Protein AF-A0A9X0CWK6-F1 (afdb_monomer_lite)

Foldseek 3Di:
DDDDDDDDDFDDDPVVVVVVVQCPDPVRVVFFDDWDDKDKDFLDADPVQQKTKMKIKTWTWTFDDDPDDDPDDPPRPGTFTWIWIFTWIARRVPRDIGTPDTGDIGGDDPVCVPPPPPPVVVVSVVSNVVPPDDDDPVPDDDDDDFCCVPPVDGDQWDQDPPDRDIDGD

Radius of gyration: 22.71 Å; chains: 1; bounding box: 50×42×75 Å

pLDDT: mean 86.97, std 13.22, range [46.47, 98.25]

Structure (mmCIF, N/CA/C/O backbone):
data_AF-A0A9X0CWK6-F1
#
_entry.id   AF-A0A9X0CWK6-F1
#
loop_
_atom_site.group_PDB
_atom_site.id
_atom_site.type_symbol
_atom_site.label_atom_id
_atom_site.label_alt_id
_atom_site.label_comp_id
_atom_site.label_asym_id
_atom_site.label_entity_id
_atom_site.label_seq_id
_atom_site.pdbx_PDB_ins_code
_atom_site.Cartn_x
_atom_site.Cartn_y
_atom_site.Cartn_z
_atom_site.occupancy
_atom_site.B_iso_or_equiv
_atom_site.auth_seq_id
_atom_site.auth_comp_id
_atom_site.auth_asym_id
_atom_site.auth_atom_id
_atom_site.pdbx_PDB_model_num
ATOM 1 N N . MET A 1 1 ? -6.628 -17.666 -35.206 1.00 51.00 1 MET A N 1
ATOM 2 C CA . MET A 1 1 ? -6.935 -17.712 -33.762 1.00 51.00 1 MET A CA 1
ATOM 3 C C . MET A 1 1 ? -7.081 -16.281 -33.280 1.00 51.00 1 MET A C 1
ATOM 5 O O . MET A 1 1 ? -6.129 -15.524 -33.406 1.00 51.00 1 MET A O 1
ATOM 9 N N . LEU A 1 2 ? -8.274 -15.880 -32.840 1.00 55.69 2 LEU A N 1
ATOM 10 C CA . LEU A 1 2 ? -8.483 -14.568 -32.224 1.00 55.69 2 LEU A CA 1
ATOM 11 C C . LEU A 1 2 ? -7.862 -14.609 -30.826 1.00 55.69 2 LEU A C 1
ATOM 13 O O . LEU A 1 2 ? -8.314 -15.368 -29.974 1.00 55.69 2 LEU A O 1
ATOM 17 N N . HIS A 1 3 ? -6.802 -13.833 -30.615 1.00 71.38 3 HIS A N 1
ATOM 18 C CA . HIS A 1 3 ? -6.266 -13.600 -29.280 1.00 71.38 3 HIS A CA 1
ATOM 19 C C . HIS A 1 3 ? -7.287 -12.758 -28.511 1.00 71.38 3 HIS A C 1
ATOM 21 O O . HIS A 1 3 ? -7.467 -11.578 -28.802 1.00 71.38 3 HIS A O 1
ATOM 27 N N . ALA A 1 4 ? -8.001 -13.380 -27.574 1.00 82.12 4 ALA A N 1
ATOM 28 C CA . ALA A 1 4 ? -8.875 -12.662 -26.660 1.00 82.12 4 ALA A CA 1
ATOM 29 C C . ALA A 1 4 ? -8.017 -11.945 -25.606 1.00 82.12 4 ALA A C 1
ATOM 31 O O . ALA A 1 4 ? -7.170 -12.565 -24.962 1.00 82.12 4 ALA A O 1
ATOM 32 N N . LEU A 1 5 ? -8.227 -10.638 -25.444 1.00 88.56 5 LEU A N 1
ATOM 33 C CA . LEU A 1 5 ? -7.650 -9.853 -24.356 1.00 88.56 5 LEU A CA 1
ATOM 34 C C . LEU A 1 5 ? -8.493 -10.082 -23.095 1.00 88.56 5 LEU A C 1
ATOM 36 O O . LEU A 1 5 ? -9.698 -9.838 -23.113 1.00 88.56 5 LEU A O 1
ATOM 40 N N . ALA A 1 6 ? -7.863 -10.517 -22.007 1.00 91.06 6 ALA A N 1
ATOM 41 C CA . ALA A 1 6 ? -8.497 -10.590 -20.697 1.00 91.06 6 ALA A CA 1
ATOM 42 C C . ALA A 1 6 ? -8.017 -9.421 -19.830 1.00 91.06 6 ALA A C 1
ATOM 44 O O . ALA A 1 6 ? -6.816 -9.235 -19.643 1.00 91.06 6 ALA A O 1
ATOM 45 N N . VAL A 1 7 ? -8.960 -8.647 -19.294 1.00 93.44 7 VAL A N 1
ATOM 46 C CA . VAL A 1 7 ? -8.699 -7.605 -18.295 1.00 93.44 7 VAL A CA 1
ATOM 47 C C . VAL A 1 7 ? -9.314 -8.071 -16.985 1.00 93.44 7 VAL A C 1
ATOM 49 O O . VAL A 1 7 ? -10.497 -8.402 -16.942 1.00 93.44 7 VAL A O 1
ATOM 52 N N . GLN A 1 8 ? -8.505 -8.119 -15.930 1.00 92.81 8 GLN A N 1
ATOM 53 C CA . GLN A 1 8 ? -8.942 -8.469 -14.582 1.00 92.81 8 GLN A CA 1
ATOM 54 C C . GLN A 1 8 ? -8.706 -7.279 -13.661 1.00 92.81 8 GLN A C 1
ATOM 56 O O . GLN A 1 8 ? -7.673 -6.615 -13.748 1.00 92.81 8 GLN A O 1
ATOM 61 N N . GLN A 1 9 ? -9.670 -7.017 -12.786 1.00 94.50 9 GLN A N 1
ATOM 62 C CA . GLN A 1 9 ? -9.599 -5.941 -11.813 1.00 94.50 9 GLN A CA 1
ATOM 63 C C . GLN A 1 9 ? -9.995 -6.486 -10.448 1.00 94.50 9 GLN A C 1
ATOM 65 O O . GLN A 1 9 ? -11.038 -7.118 -10.299 1.00 94.50 9 GLN A O 1
ATOM 70 N N . VAL A 1 10 ? -9.150 -6.208 -9.462 1.00 94.75 10 VAL A N 1
ATOM 71 C CA . VAL A 1 10 ? -9.373 -6.531 -8.057 1.00 94.75 10 VAL A CA 1
ATOM 72 C C . VAL A 1 10 ? -9.135 -5.251 -7.264 1.00 94.75 10 VAL A C 1
ATOM 74 O O . VAL A 1 10 ? -8.182 -4.518 -7.528 1.00 94.75 10 VAL A O 1
ATOM 77 N N . THR A 1 11 ? -10.030 -4.949 -6.329 1.00 96.00 11 THR A N 1
ATOM 78 C CA . THR A 1 11 ? -10.034 -3.692 -5.573 1.00 96.00 11 THR A CA 1
ATOM 79 C C . THR A 1 11 ? -10.109 -3.972 -4.084 1.00 96.00 11 THR A C 1
ATOM 81 O O . THR A 1 11 ? -10.936 -4.775 -3.658 1.00 96.00 11 THR A O 1
ATOM 84 N N . LEU A 1 12 ? -9.291 -3.269 -3.304 1.00 96.88 12 LEU A N 1
ATOM 85 C CA . LEU A 1 12 ? -9.386 -3.233 -1.850 1.00 96.88 12 LEU A CA 1
ATOM 86 C C . LEU A 1 12 ? -10.001 -1.897 -1.435 1.00 96.88 12 LEU A C 1
ATOM 88 O O . LEU A 1 12 ? -9.414 -0.845 -1.700 1.00 96.88 12 LEU A O 1
ATOM 92 N N . ASP A 1 13 ? -11.159 -1.937 -0.782 1.00 96.94 13 ASP A N 1
ATOM 93 C CA . ASP A 1 13 ? -11.688 -0.763 -0.091 1.00 96.94 13 ASP A CA 1
ATOM 94 C C . ASP A 1 13 ? -10.861 -0.535 1.179 1.00 96.94 13 ASP A C 1
ATOM 96 O O . ASP A 1 13 ? -10.884 -1.324 2.127 1.00 96.94 13 ASP A O 1
ATOM 100 N N . VAL A 1 14 ? -10.082 0.544 1.168 1.00 95.44 14 VAL A N 1
ATOM 101 C CA . VAL A 1 14 ? -9.163 0.881 2.252 1.00 95.44 14 VAL A CA 1
ATOM 102 C C . VAL A 1 14 ? -9.915 1.257 3.527 1.00 95.44 14 VAL A C 1
ATOM 104 O O . VAL A 1 14 ? -9.465 0.885 4.607 1.00 95.44 14 VAL A O 1
ATOM 107 N N . GLU A 1 15 ? -11.054 1.946 3.439 1.00 95.69 15 GLU A N 1
ATOM 108 C CA . GLU A 1 15 ? -11.815 2.337 4.630 1.00 95.69 15 GLU A CA 1
ATOM 109 C C . GLU A 1 15 ? -12.475 1.122 5.281 1.00 95.69 15 GLU A C 1
ATOM 111 O O . GLU A 1 15 ? -12.410 0.964 6.504 1.00 95.69 15 GLU A O 1
ATOM 116 N N . GLN A 1 16 ? -13.052 0.224 4.474 1.00 95.50 16 GLN A N 1
ATOM 117 C CA . GLN A 1 16 ? -13.584 -1.040 4.983 1.00 95.50 16 GLN A CA 1
ATOM 118 C C . GLN A 1 16 ? -12.476 -1.875 5.639 1.00 95.50 16 GLN A C 1
ATOM 120 O O . GLN A 1 16 ? -12.633 -2.312 6.780 1.00 95.50 16 GLN A O 1
ATOM 125 N N . CYS A 1 17 ? -11.335 -2.024 4.962 1.00 96.56 17 CYS A N 1
ATOM 126 C CA . CYS A 1 17 ? -10.173 -2.737 5.484 1.00 96.56 17 CYS A CA 1
ATOM 127 C C . CYS A 1 17 ? -9.706 -2.144 6.822 1.00 96.56 17 CYS A C 1
ATOM 129 O O . CYS A 1 17 ? -9.560 -2.866 7.804 1.00 96.56 17 CYS A O 1
ATOM 131 N N . ILE A 1 18 ? -9.550 -0.819 6.915 1.00 96.00 18 ILE A N 1
ATOM 132 C CA . ILE A 1 18 ? -9.169 -0.139 8.162 1.00 96.00 18 ILE A CA 1
ATOM 133 C C . ILE A 1 18 ? -10.158 -0.451 9.287 1.00 96.00 18 ILE A C 1
ATOM 135 O O . ILE A 1 18 ? -9.728 -0.749 10.402 1.00 96.00 18 ILE A O 1
ATOM 139 N N . ASN A 1 19 ? -11.464 -0.414 9.019 1.00 94.25 19 ASN A N 1
ATOM 140 C CA . ASN A 1 19 ? -12.468 -0.738 10.031 1.00 94.25 19 ASN A CA 1
ATOM 141 C C . ASN A 1 19 ? -12.327 -2.185 10.528 1.00 94.25 19 ASN A C 1
ATOM 143 O O . ASN A 1 19 ? -12.365 -2.417 11.735 1.00 94.25 19 ASN A O 1
ATOM 147 N N . GLU A 1 20 ? -12.103 -3.148 9.634 1.00 94.19 20 GLU A N 1
ATOM 148 C CA . GLU A 1 20 ? -11.868 -4.551 10.000 1.00 94.19 20 GLU A CA 1
ATOM 149 C C . GLU A 1 20 ? -10.579 -4.724 10.824 1.00 94.19 20 GLU A C 1
ATOM 151 O O . GLU A 1 20 ? -10.592 -5.396 11.858 1.00 94.19 20 GLU A O 1
ATOM 156 N N . LEU A 1 21 ? -9.491 -4.043 10.444 1.00 94.75 21 LEU A N 1
ATOM 157 C CA . LEU A 1 21 ? -8.224 -4.041 11.189 1.00 94.75 21 LEU A CA 1
ATOM 158 C C . LEU A 1 21 ? -8.389 -3.451 12.601 1.00 94.75 21 LEU A C 1
ATOM 160 O O . LEU A 1 21 ? -7.835 -3.978 13.566 1.00 94.75 21 LEU A O 1
ATOM 164 N N . ILE A 1 22 ? -9.182 -2.382 12.745 1.00 93.56 22 ILE A N 1
ATOM 165 C CA . ILE A 1 22 ? -9.508 -1.776 14.044 1.00 93.56 22 ILE A CA 1
ATOM 166 C C . ILE A 1 22 ? -10.355 -2.731 14.894 1.00 93.56 22 ILE A C 1
ATOM 168 O O . ILE A 1 22 ? -10.090 -2.879 16.087 1.00 93.56 22 ILE A O 1
ATOM 172 N N . LEU A 1 23 ? -11.353 -3.392 14.302 1.00 90.94 23 LEU A N 1
ATOM 173 C CA . LEU A 1 23 ? -12.220 -4.346 15.004 1.00 90.94 23 LEU A CA 1
ATOM 174 C C . LEU A 1 23 ? -11.467 -5.596 15.475 1.00 90.94 23 LEU A C 1
ATOM 176 O O . LEU A 1 23 ? -11.831 -6.164 16.506 1.00 90.94 23 LEU A O 1
ATOM 180 N N . ALA A 1 24 ? -10.425 -6.000 14.750 1.00 87.94 24 ALA A N 1
ATOM 181 C CA . ALA A 1 24 ? -9.521 -7.077 15.143 1.00 87.94 24 ALA A CA 1
ATOM 182 C C . ALA A 1 24 ? -8.511 -6.655 16.233 1.00 87.94 24 ALA A C 1
ATOM 184 O O . ALA A 1 24 ? -7.865 -7.508 16.841 1.00 87.94 24 ALA A O 1
ATOM 185 N N . HIS A 1 25 ? -8.363 -5.354 16.508 1.00 83.19 25 HIS A N 1
ATOM 186 C CA . HIS A 1 25 ? -7.440 -4.837 17.512 1.00 83.19 25 HIS A CA 1
ATOM 187 C C . HIS A 1 25 ? -8.129 -4.653 18.876 1.00 83.19 25 HIS A C 1
ATOM 189 O O . HIS A 1 25 ? -8.779 -3.640 19.126 1.00 83.19 25 HIS A O 1
ATOM 195 N N . GLU A 1 26 ? -7.820 -5.526 19.839 1.00 76.62 26 GLU A N 1
ATOM 196 C CA . GLU A 1 26 ? -8.371 -5.512 21.214 1.00 76.62 26 GLU A CA 1
ATOM 197 C C . GLU A 1 26 ? -8.288 -4.140 21.927 1.00 76.62 26 GLU A C 1
ATOM 199 O O . GLU A 1 26 ? -9.272 -3.640 22.458 1.00 76.62 26 GLU A O 1
ATOM 204 N N . GLY A 1 27 ? -7.130 -3.466 21.908 1.00 77.62 27 GLY A N 1
ATOM 205 C CA . GLY A 1 27 ? -6.976 -2.149 22.554 1.00 77.62 27 GLY A CA 1
ATOM 206 C C . GLY A 1 27 ? -7.682 -0.962 21.871 1.00 77.62 27 GLY A C 1
ATOM 207 O O . GLY A 1 27 ? -8.127 -0.035 22.554 1.00 77.62 27 GLY A O 1
ATOM 208 N N . LEU A 1 28 ? -7.784 -0.961 20.538 1.00 83.94 28 LEU A N 1
ATOM 209 C CA . LEU A 1 28 ? -8.340 0.160 19.780 1.00 83.94 28 LEU A CA 1
ATOM 210 C C . LEU A 1 28 ? -9.853 0.026 19.595 1.00 83.94 28 LEU A C 1
ATOM 212 O O . LEU A 1 28 ? -10.548 1.031 19.687 1.00 83.94 28 LEU A O 1
ATOM 216 N N . LYS A 1 29 ? -10.372 -1.194 19.424 1.00 87.19 29 LYS A N 1
ATOM 217 C CA . LYS A 1 29 ? -11.798 -1.482 19.212 1.00 87.19 29 LYS A CA 1
ATOM 218 C C . LYS A 1 29 ? -12.716 -0.791 20.223 1.00 87.19 29 LYS A C 1
ATOM 220 O O . LYS A 1 29 ? -13.687 -0.151 19.831 1.00 87.19 29 LYS A O 1
ATOM 225 N N . ASP A 1 30 ? -12.388 -0.875 21.511 1.00 86.50 30 ASP A N 1
ATOM 226 C CA . ASP A 1 30 ? -13.238 -0.328 22.580 1.00 86.50 30 ASP A CA 1
ATOM 227 C C . ASP A 1 30 ? -13.168 1.199 22.699 1.00 86.50 30 ASP A C 1
ATOM 229 O O . ASP A 1 30 ? -14.072 1.842 23.241 1.00 86.50 30 ASP A O 1
ATOM 233 N N . SER A 1 31 ? -12.052 1.788 22.266 1.00 88.75 31 SER A N 1
ATOM 234 C CA . SER A 1 31 ? -11.792 3.220 22.411 1.00 88.75 31 SER A CA 1
ATOM 235 C C . SER A 1 31 ? -12.066 3.996 21.126 1.00 88.75 31 SER A C 1
ATOM 237 O O . SER A 1 31 ? -12.329 5.194 21.201 1.00 88.75 31 SER A O 1
ATOM 239 N N . TYR A 1 32 ? -12.058 3.340 19.968 1.00 91.75 32 TYR A N 1
ATOM 240 C CA . TYR A 1 32 ? -12.273 3.950 18.664 1.00 91.75 32 TYR A CA 1
ATOM 241 C C . TYR A 1 32 ? -13.643 4.631 18.573 1.00 91.75 32 TYR A C 1
ATOM 243 O O . TYR A 1 32 ? -14.673 4.100 18.992 1.00 91.75 32 TYR A O 1
ATOM 251 N N . LYS A 1 33 ? -13.649 5.849 18.028 1.00 92.06 33 LYS A N 1
ATOM 252 C CA . LYS A 1 33 ? -14.863 6.631 17.781 1.00 92.06 33 LYS A CA 1
ATOM 253 C C . LYS A 1 33 ? -15.055 6.906 16.297 1.00 92.06 33 LYS A C 1
ATOM 255 O O . LYS A 1 33 ? -16.146 6.681 15.787 1.00 92.06 33 LYS A O 1
ATOM 260 N N . SER A 1 34 ? -14.026 7.423 15.632 1.00 92.56 34 SER A N 1
ATOM 261 C CA . SER A 1 34 ? -14.066 7.704 14.196 1.00 92.56 34 SER A CA 1
ATOM 262 C C . SER A 1 34 ? -12.665 7.876 13.616 1.00 92.56 34 SER A C 1
ATOM 264 O O . SER A 1 34 ? -11.754 8.363 14.292 1.00 92.56 34 SER A O 1
ATOM 266 N N . LEU A 1 35 ? -12.513 7.531 12.342 1.00 92.81 35 LEU A N 1
ATOM 267 C CA . LEU A 1 35 ? -11.345 7.850 11.532 1.00 92.81 35 LEU A CA 1
ATOM 268 C C . LEU A 1 35 ? -11.415 9.322 11.111 1.00 92.81 35 LEU A C 1
ATOM 270 O O . LEU A 1 35 ? -12.477 9.815 10.736 1.00 92.81 35 LEU A O 1
ATOM 274 N N . LYS A 1 36 ? -10.300 10.043 11.228 1.00 91.62 36 LYS A N 1
ATOM 275 C CA . LYS A 1 36 ? -10.165 11.425 10.752 1.00 91.62 36 LYS A CA 1
ATOM 276 C C . LYS A 1 36 ? -9.463 11.477 9.401 1.00 91.62 36 LYS A C 1
ATOM 278 O O . LYS A 1 36 ? -9.888 12.233 8.538 1.00 91.62 36 LYS A O 1
ATOM 283 N N . ASP A 1 37 ? -8.355 10.755 9.276 1.00 92.25 37 ASP A N 1
ATOM 284 C CA . ASP A 1 37 ? -7.506 10.748 8.085 1.00 92.25 37 ASP A CA 1
ATOM 285 C C . ASP A 1 37 ? -6.670 9.462 8.054 1.00 92.25 37 ASP A C 1
ATOM 287 O O . ASP A 1 37 ? -6.471 8.825 9.098 1.00 92.25 37 ASP A O 1
ATOM 291 N N . TYR A 1 38 ? -6.176 9.085 6.880 1.00 93.75 38 TYR A N 1
ATOM 292 C CA . TYR A 1 38 ? -5.311 7.923 6.709 1.00 93.75 38 TYR A CA 1
ATOM 293 C C . TYR A 1 38 ? -4.336 8.095 5.540 1.00 93.75 38 TYR A C 1
ATOM 295 O O . TYR A 1 38 ? -4.615 8.768 4.554 1.00 93.75 38 TYR A O 1
ATOM 303 N N . ASP A 1 39 ? -3.181 7.445 5.647 1.00 94.06 39 ASP A N 1
ATOM 304 C CA . ASP A 1 39 ? -2.154 7.397 4.605 1.00 94.06 39 ASP A CA 1
ATOM 305 C C . ASP A 1 39 ? -1.700 5.946 4.435 1.00 94.06 39 ASP A C 1
ATOM 307 O O . ASP A 1 39 ? -1.269 5.311 5.403 1.00 94.06 39 ASP A O 1
ATOM 311 N N . VAL A 1 40 ? -1.834 5.408 3.220 1.00 95.69 40 VAL A N 1
ATOM 312 C CA . VAL A 1 40 ? -1.488 4.019 2.895 1.00 95.69 40 VAL A CA 1
ATOM 313 C C . VAL A 1 40 ? -0.353 3.982 1.889 1.00 95.69 40 VAL A C 1
ATOM 315 O O . VAL A 1 40 ? -0.414 4.599 0.829 1.00 95.69 40 VAL A O 1
ATOM 318 N N . GLN A 1 41 ? 0.675 3.203 2.207 1.00 96.75 41 GLN A N 1
ATOM 319 C CA . GLN A 1 41 ? 1.860 3.041 1.377 1.00 96.75 41 GLN A CA 1
ATOM 320 C C . GLN A 1 41 ? 2.133 1.566 1.126 1.00 96.75 41 GLN A C 1
ATOM 322 O O . GLN A 1 41 ? 2.171 0.765 2.059 1.00 96.75 41 GLN A O 1
ATOM 327 N N . VAL A 1 42 ? 2.394 1.208 -0.131 1.00 96.75 42 VAL A N 1
ATOM 328 C CA . VAL A 1 42 ? 2.875 -0.134 -0.469 1.00 96.75 42 VAL A CA 1
ATOM 329 C C . VAL A 1 42 ? 4.325 -0.268 -0.009 1.00 96.75 42 VAL A C 1
ATOM 331 O O . VAL A 1 42 ? 5.194 0.544 -0.346 1.00 96.75 42 VAL A O 1
ATOM 334 N N . VAL A 1 43 ? 4.589 -1.302 0.780 1.00 96.69 43 VAL A N 1
ATOM 335 C CA . VAL A 1 43 ? 5.913 -1.617 1.324 1.00 96.69 43 VAL A CA 1
ATOM 336 C C . VAL A 1 43 ? 6.570 -2.730 0.516 1.00 96.69 43 VAL A C 1
ATOM 338 O O . VAL A 1 43 ? 7.771 -2.678 0.279 1.00 96.69 43 VAL A O 1
ATOM 341 N N . GLY A 1 44 ? 5.804 -3.714 0.051 1.00 95.75 44 GLY A N 1
ATOM 342 C CA . GLY A 1 44 ? 6.342 -4.829 -0.720 1.00 95.75 44 GLY A CA 1
ATOM 343 C C . GLY A 1 44 ? 5.268 -5.551 -1.516 1.00 95.75 44 GLY A C 1
ATOM 344 O O . GLY A 1 44 ? 4.083 -5.435 -1.220 1.00 95.75 44 GLY A O 1
ATOM 345 N N . VAL A 1 45 ? 5.696 -6.290 -2.536 1.00 96.19 45 VAL A N 1
ATOM 346 C CA . VAL A 1 45 ? 4.829 -7.131 -3.365 1.00 96.19 45 VAL A CA 1
ATOM 347 C C . VAL A 1 45 ? 5.556 -8.444 -3.629 1.00 96.19 45 VAL A C 1
ATOM 349 O O . VAL A 1 45 ? 6.722 -8.429 -4.023 1.00 96.19 45 VAL A O 1
ATOM 352 N N . CYS A 1 46 ? 4.874 -9.565 -3.414 1.00 94.88 46 CYS A N 1
ATOM 353 C CA . CYS A 1 46 ? 5.351 -10.900 -3.748 1.00 94.88 46 CYS A CA 1
ATOM 354 C C . CYS A 1 46 ? 4.525 -11.443 -4.925 1.00 94.88 46 CYS A C 1
ATOM 356 O O . CYS A 1 46 ? 3.393 -11.889 -4.715 1.00 94.88 46 CYS A O 1
ATOM 358 N N . PRO A 1 47 ? 5.048 -11.401 -6.164 1.00 93.12 47 PRO A N 1
ATOM 359 C CA . PRO A 1 47 ? 4.302 -11.852 -7.337 1.00 93.12 47 PRO A CA 1
ATOM 360 C C 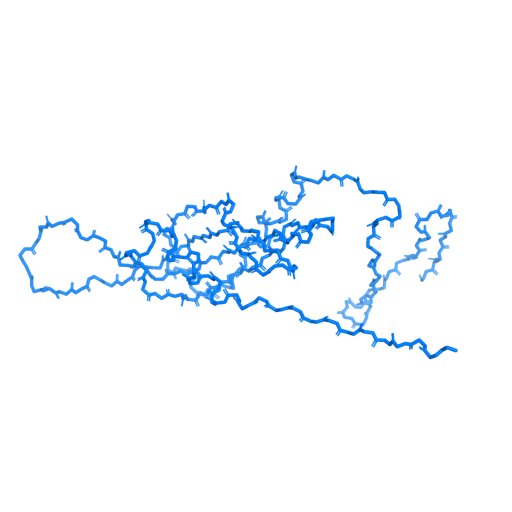. PRO A 1 47 ? 4.006 -13.359 -7.307 1.00 93.12 47 PRO A C 1
ATOM 362 O O . PRO A 1 47 ? 2.975 -13.777 -7.825 1.00 93.12 47 PRO A O 1
ATOM 365 N N . ASP A 1 48 ? 4.858 -14.155 -6.654 1.00 94.69 48 ASP A N 1
ATOM 366 C CA . ASP A 1 48 ? 4.728 -15.618 -6.595 1.00 94.69 48 ASP A CA 1
ATOM 367 C C . ASP A 1 48 ? 3.605 -16.092 -5.665 1.00 94.69 48 ASP A C 1
ATOM 369 O O . ASP A 1 48 ? 3.096 -17.199 -5.828 1.00 94.69 48 ASP A O 1
ATOM 373 N N . SER A 1 49 ? 3.213 -15.271 -4.686 1.00 96.38 49 SER A N 1
ATOM 374 C CA . SER A 1 49 ? 2.126 -15.580 -3.748 1.00 96.38 49 SER A CA 1
ATOM 375 C C . SER A 1 49 ? 0.917 -14.651 -3.877 1.00 96.38 49 SER A C 1
ATOM 377 O O . SER A 1 49 ? -0.080 -14.857 -3.187 1.00 96.38 49 SER A O 1
ATOM 379 N N . GLY A 1 50 ? 1.006 -13.609 -4.710 1.00 96.31 50 GLY A N 1
ATOM 380 C CA . GLY A 1 50 ? -0.031 -12.585 -4.845 1.00 96.31 50 GLY A CA 1
ATOM 381 C C . GLY A 1 50 ? -0.167 -11.676 -3.618 1.00 96.31 50 GLY A C 1
ATOM 382 O O . GLY A 1 50 ? -1.186 -11.009 -3.466 1.00 96.31 50 GLY A O 1
ATOM 383 N N . GLU A 1 51 ? 0.825 -11.649 -2.725 1.00 98.06 51 GLU A N 1
ATOM 384 C CA . GLU A 1 51 ? 0.766 -10.842 -1.501 1.00 98.06 51 GLU A CA 1
ATOM 385 C C . GLU A 1 51 ? 1.229 -9.410 -1.771 1.00 98.06 51 GLU A C 1
ATOM 387 O O . GLU A 1 51 ? 2.336 -9.174 -2.261 1.00 98.06 51 GLU A O 1
ATOM 392 N N . VAL A 1 52 ? 0.409 -8.443 -1.381 1.00 98.12 52 VAL A N 1
ATOM 393 C CA . VAL A 1 52 ? 0.748 -7.022 -1.323 1.00 98.12 52 VAL A CA 1
ATOM 394 C C . VAL A 1 52 ? 0.868 -6.634 0.143 1.00 98.12 52 VAL A C 1
ATOM 396 O O . VAL A 1 52 ? -0.091 -6.730 0.899 1.00 98.12 52 VAL A O 1
ATOM 399 N N . ILE A 1 53 ? 2.049 -6.183 0.557 1.00 97.94 53 ILE A N 1
ATOM 400 C CA . ILE A 1 53 ? 2.297 -5.691 1.911 1.00 97.94 53 ILE A CA 1
ATOM 401 C C . ILE A 1 53 ? 2.140 -4.175 1.901 1.00 97.94 53 ILE A C 1
ATOM 403 O O . ILE A 1 53 ? 2.860 -3.473 1.182 1.00 97.94 53 ILE A O 1
ATOM 407 N N . ALA A 1 54 ? 1.236 -3.667 2.729 1.00 97.69 54 ALA A N 1
ATOM 408 C CA . ALA A 1 54 ? 0.951 -2.247 2.851 1.00 97.69 54 ALA A CA 1
ATOM 409 C C . ALA A 1 54 ? 1.047 -1.779 4.307 1.00 97.69 54 ALA A C 1
ATOM 411 O O . ALA A 1 54 ? 0.810 -2.529 5.252 1.00 97.69 54 ALA A O 1
ATOM 412 N N . MET A 1 55 ? 1.410 -0.511 4.474 1.00 97.38 55 MET A N 1
ATOM 413 C CA . MET A 1 55 ? 1.394 0.199 5.746 1.00 97.38 55 MET A CA 1
ATOM 414 C C . MET A 1 55 ? 0.288 1.246 5.696 1.00 97.38 55 MET A C 1
ATOM 416 O O . MET A 1 55 ? 0.353 2.145 4.863 1.00 97.38 55 MET A O 1
ATOM 420 N 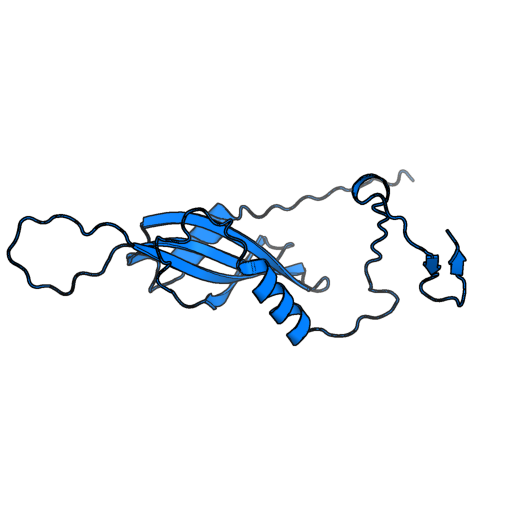N . ALA A 1 56 ? -0.681 1.154 6.601 1.00 96.25 56 ALA A N 1
ATOM 421 C CA . ALA A 1 56 ? -1.688 2.177 6.842 1.00 96.25 56 ALA A CA 1
ATOM 422 C C . ALA A 1 56 ? -1.349 2.944 8.121 1.00 96.25 56 ALA A C 1
ATOM 424 O O . ALA A 1 56 ? -1.333 2.363 9.205 1.00 96.25 56 ALA A O 1
ATOM 425 N N . LYS A 1 57 ? -1.102 4.248 8.011 1.00 94.81 57 LYS A N 1
ATOM 426 C CA . LYS A 1 57 ? -1.073 5.171 9.151 1.00 94.81 57 LYS A CA 1
ATOM 427 C C . LYS A 1 57 ? -2.440 5.805 9.297 1.00 94.81 57 LYS A C 1
ATOM 429 O O . LYS A 1 57 ? -3.017 6.259 8.314 1.00 94.81 57 LYS A O 1
ATOM 434 N N . LEU A 1 58 ? -2.933 5.844 10.524 1.00 93.94 58 LEU A N 1
ATOM 435 C CA . LEU A 1 58 ? -4.285 6.270 10.840 1.00 93.94 58 LEU A CA 1
ATOM 436 C C . LEU A 1 58 ? -4.249 7.420 11.826 1.00 93.94 58 LEU A C 1
ATOM 438 O O . LEU A 1 58 ? -3.523 7.378 12.820 1.00 93.94 58 LEU A O 1
ATOM 442 N N . LEU A 1 59 ? -5.105 8.399 11.578 1.00 92.69 59 LEU A N 1
ATOM 443 C CA . LEU A 1 59 ? -5.411 9.466 12.505 1.00 92.69 59 LEU A CA 1
ATOM 444 C C . LEU A 1 59 ? -6.841 9.253 13.001 1.00 92.69 59 LEU A C 1
ATOM 446 O O . LEU A 1 59 ? -7.795 9.393 12.239 1.00 92.69 59 LEU A O 1
ATOM 450 N N . VAL A 1 60 ? -7.000 8.880 14.269 1.00 92.31 60 VAL A N 1
ATOM 451 C CA . VAL A 1 60 ? -8.272 8.413 14.838 1.00 92.31 60 VAL A CA 1
ATOM 452 C C . VAL A 1 60 ? -8.670 9.224 16.062 1.00 92.31 60 VAL A C 1
ATOM 454 O O . VAL A 1 60 ? -7.832 9.664 16.847 1.00 92.31 60 VAL A O 1
ATOM 457 N N . TYR A 1 61 ? -9.973 9.405 16.242 1.00 91.44 61 TYR A N 1
ATOM 458 C CA . TYR A 1 61 ? -10.539 9.890 17.491 1.00 91.44 61 TYR A CA 1
ATOM 459 C C . TYR A 1 61 ? -10.826 8.712 18.414 1.00 91.44 61 TYR A C 1
ATOM 461 O O . TYR A 1 61 ? -11.555 7.791 18.035 1.00 91.44 61 TYR A O 1
ATOM 469 N N . THR A 1 62 ? -10.306 8.767 19.636 1.00 90.44 62 THR A N 1
ATOM 470 C CA . THR A 1 62 ? -10.527 7.743 20.660 1.00 90.44 62 THR A CA 1
ATOM 471 C C . THR A 1 62 ? -11.173 8.329 21.913 1.00 90.44 62 THR A C 1
ATOM 473 O O . THR A 1 62 ? -11.086 9.526 22.206 1.00 90.44 62 THR A O 1
ATOM 476 N N . ARG A 1 63 ? -11.880 7.482 22.661 1.00 87.94 63 ARG A N 1
ATOM 477 C CA . ARG A 1 63 ? -12.450 7.801 23.971 1.00 87.94 63 ARG A CA 1
ATOM 478 C C . ARG A 1 63 ? -11.366 7.665 25.034 1.00 87.94 63 ARG A C 1
ATOM 480 O O . ARG A 1 63 ? -10.672 6.652 25.094 1.00 87.94 63 ARG A O 1
ATOM 487 N N . ILE A 1 64 ? -11.276 8.648 25.925 1.00 76.38 64 ILE A N 1
ATOM 488 C CA . ILE A 1 64 ? -10.433 8.539 27.118 1.00 76.38 64 ILE A CA 1
ATOM 489 C C . ILE A 1 64 ? -11.087 7.524 28.064 1.00 76.38 64 ILE A C 1
ATOM 491 O O . ILE A 1 64 ? -12.228 7.726 28.487 1.00 76.38 64 ILE A O 1
ATOM 495 N N . ARG A 1 65 ? -10.380 6.442 28.417 1.00 63.56 65 ARG A N 1
ATOM 496 C CA . ARG A 1 65 ? -10.806 5.553 29.509 1.00 63.56 65 ARG A CA 1
ATOM 497 C C . ARG A 1 65 ? -10.701 6.340 30.820 1.00 63.56 65 ARG A C 1
ATOM 499 O O . ARG A 1 65 ? -9.597 6.602 31.289 1.00 63.56 65 ARG A O 1
ATOM 506 N N . GLN A 1 66 ? -11.830 6.761 31.393 1.00 55.84 66 GLN A N 1
ATOM 507 C CA . GLN A 1 66 ? -11.840 7.352 32.733 1.00 55.84 66 GLN A CA 1
ATOM 508 C C . GLN A 1 66 ? -11.414 6.281 33.745 1.00 55.84 66 GLN A C 1
ATOM 510 O O . GLN A 1 66 ? -12.090 5.265 33.891 1.00 55.84 66 GLN A O 1
ATOM 515 N N . GLN A 1 67 ? -10.317 6.516 34.468 1.00 46.47 67 GLN A N 1
ATOM 516 C CA . GLN A 1 67 ? -10.163 5.917 35.790 1.00 46.47 67 GLN A CA 1
ATOM 517 C C . GLN A 1 67 ? -11.129 6.667 36.709 1.00 46.47 67 GLN A C 1
ATOM 519 O O . GLN A 1 67 ? -11.062 7.886 36.847 1.00 46.47 67 GLN A O 1
ATOM 524 N N . SER A 1 68 ? -12.105 5.943 37.239 1.00 46.84 68 SER A N 1
ATOM 525 C CA . SER A 1 68 ? -13.152 6.444 38.122 1.00 46.84 68 SER A CA 1
ATOM 526 C C . SER A 1 68 ? -12.583 7.247 39.298 1.00 46.84 68 SER A C 1
ATOM 528 O O . SER A 1 68 ? -11.890 6.660 40.124 1.00 46.84 68 SER A O 1
ATOM 530 N N . ALA A 1 69 ? -12.914 8.542 39.391 1.00 49.03 69 ALA A N 1
ATOM 531 C CA . ALA A 1 69 ? -13.247 9.261 40.632 1.00 49.03 69 ALA A CA 1
ATOM 532 C C . ALA A 1 69 ? -13.341 10.782 40.387 1.00 49.03 69 ALA A C 1
ATOM 534 O O . ALA A 1 69 ? -12.382 11.516 40.597 1.00 49.03 69 ALA A O 1
ATOM 535 N N . SER A 1 70 ? -14.517 11.288 40.012 1.00 49.00 70 SER A N 1
ATOM 536 C CA . SER A 1 70 ? -14.897 12.658 40.384 1.00 49.00 70 SER A CA 1
ATOM 537 C C . SER A 1 70 ? -16.413 12.801 40.359 1.00 49.00 70 SER A C 1
ATOM 539 O O . SER A 1 70 ? -17.032 12.652 39.306 1.00 49.00 70 SER A O 1
ATOM 541 N N . CYS A 1 71 ? -16.999 13.087 41.523 1.00 49.53 71 CYS A N 1
ATOM 542 C CA . CYS A 1 71 ? -18.389 13.509 41.667 1.00 49.53 71 CYS A CA 1
ATOM 543 C C . CYS A 1 71 ? -18.632 14.773 40.831 1.00 49.53 71 CYS A C 1
ATOM 545 O O . CYS A 1 71 ? -18.241 15.869 41.222 1.00 49.53 71 CYS A O 1
ATOM 547 N N . GLY A 1 72 ? -19.275 14.614 39.681 1.00 56.56 72 GLY A N 1
ATOM 548 C CA . GLY A 1 72 ? -19.696 15.695 38.800 1.00 56.56 72 GLY A CA 1
ATOM 549 C C . GLY A 1 72 ? -20.602 15.144 37.703 1.00 56.56 72 GLY A C 1
ATOM 550 O O . GLY A 1 72 ? -20.553 13.950 37.407 1.00 56.56 72 GLY A O 1
ATOM 551 N N . LEU A 1 73 ? -21.459 15.997 37.132 1.00 52.94 73 LEU A N 1
ATOM 552 C CA . LEU A 1 73 ? -22.335 15.639 36.009 1.00 52.94 73 LEU A CA 1
ATOM 553 C C . LEU A 1 73 ? -21.523 14.911 34.917 1.00 52.94 73 LEU A C 1
ATOM 555 O O . LEU A 1 73 ? -20.415 15.361 34.613 1.00 52.94 73 LEU A O 1
ATOM 559 N N . PRO A 1 74 ? -22.037 13.817 34.321 1.00 51.59 74 PRO A N 1
ATOM 560 C CA . PRO A 1 74 ? -21.288 12.998 33.375 1.00 51.59 74 PRO A CA 1
ATOM 561 C C . PRO A 1 74 ? -21.146 13.728 32.035 1.00 51.59 74 PRO A C 1
ATOM 563 O O . PRO A 1 74 ? -21.847 13.451 31.065 1.00 51.59 74 PRO A O 1
ATOM 566 N N . VAL A 1 75 ? -20.228 14.688 31.965 1.00 57.47 75 VAL A N 1
ATOM 567 C CA . VAL A 1 75 ? -19.752 15.222 30.692 1.00 57.47 75 VAL A CA 1
ATOM 568 C C . VAL A 1 75 ? -18.820 14.164 30.123 1.00 57.47 75 VAL A C 1
ATOM 570 O O . VAL A 1 75 ? -17.755 13.896 30.680 1.00 57.47 75 VAL A O 1
ATOM 573 N N . SER A 1 76 ? -19.243 13.515 29.037 1.00 59.88 76 SER A N 1
ATOM 574 C CA . SER A 1 76 ? -18.375 12.578 28.324 1.00 59.88 76 SER A CA 1
ATOM 575 C C . SER A 1 76 ? -17.098 13.321 27.920 1.00 59.88 76 SER A C 1
ATOM 577 O O . SER A 1 76 ? -17.210 14.360 27.264 1.00 59.88 76 SER A O 1
ATOM 579 N N . PRO A 1 77 ? -15.902 12.844 28.311 1.00 67.75 77 PRO A N 1
ATOM 580 C CA . PRO A 1 77 ? -14.664 13.520 27.957 1.00 67.75 77 PRO A CA 1
ATOM 581 C C . PRO A 1 77 ? -14.567 13.660 26.437 1.00 67.75 77 PRO A C 1
ATOM 583 O O . PRO A 1 77 ? -14.901 12.732 25.690 1.00 67.75 77 PRO A O 1
ATOM 586 N N . SER A 1 78 ? -14.127 14.834 25.983 1.00 78.06 78 SER A N 1
ATOM 587 C CA . SER A 1 78 ? -13.901 15.093 24.563 1.00 78.06 78 SER A CA 1
ATOM 588 C C . SER A 1 78 ? -12.973 14.019 23.985 1.00 78.06 78 SER A C 1
ATOM 590 O O . SER A 1 78 ? -11.967 13.686 24.618 1.00 78.06 78 SER A O 1
ATOM 592 N N . PRO A 1 79 ? -13.297 13.450 22.810 1.00 84.25 79 PRO A N 1
ATOM 593 C CA . PRO A 1 79 ? -12.442 12.449 22.193 1.00 84.25 79 PRO A CA 1
ATOM 594 C C . PRO A 1 79 ? -11.071 13.049 21.877 1.00 84.25 79 PRO A C 1
ATOM 596 O O . PRO A 1 79 ? -10.973 14.200 21.444 1.00 84.25 79 PRO A O 1
ATOM 599 N N . VAL A 1 80 ? -10.023 12.256 22.074 1.00 88.88 80 VAL A N 1
ATOM 600 C CA . VAL A 1 80 ? -8.640 12.668 21.819 1.00 88.88 80 VAL A CA 1
ATOM 601 C C . VAL A 1 80 ? -8.241 12.217 20.427 1.00 88.88 80 VAL A C 1
ATOM 603 O O . VAL A 1 80 ? -8.634 11.144 19.974 1.00 88.88 80 VAL A O 1
ATOM 606 N N . LEU A 1 81 ? -7.470 13.057 19.741 1.00 90.00 81 LEU A N 1
ATOM 607 C CA . LEU A 1 81 ? -6.891 12.717 18.454 1.00 90.00 81 LEU A CA 1
ATOM 608 C C . LEU A 1 81 ? -5.592 11.939 18.668 1.00 90.00 81 LEU A C 1
ATOM 610 O O . LEU A 1 81 ? -4.667 12.435 19.314 1.00 90.00 81 LEU A O 1
ATOM 614 N N . GLN A 1 82 ? -5.520 10.734 18.122 1.00 90.44 82 GLN A N 1
ATOM 615 C CA . GLN A 1 82 ? -4.373 9.846 18.254 1.00 90.44 82 GLN A CA 1
ATOM 616 C C . GLN A 1 82 ? -3.928 9.320 16.892 1.00 90.44 82 GLN A C 1
ATOM 618 O O . GLN A 1 82 ? -4.726 9.203 15.962 1.00 90.44 82 GLN A O 1
ATOM 623 N N . SER A 1 83 ? -2.639 9.019 16.781 1.00 90.88 83 SER A N 1
ATOM 624 C CA . SER A 1 83 ? -2.026 8.389 15.619 1.00 90.88 83 SER A CA 1
ATOM 625 C C . SER A 1 83 ? -1.718 6.933 15.936 1.00 90.88 83 SER A C 1
ATOM 627 O O . SER A 1 83 ? -1.228 6.617 17.016 1.00 90.88 83 SER A O 1
ATOM 629 N N . THR A 1 84 ? -1.997 6.045 14.994 1.00 92.88 84 THR A N 1
ATOM 630 C CA . THR A 1 84 ? -1.656 4.619 15.061 1.00 92.88 84 THR A CA 1
ATOM 631 C C . THR A 1 84 ? -1.492 4.089 13.637 1.00 92.88 84 THR A C 1
ATOM 633 O O . THR A 1 84 ? -1.386 4.865 12.684 1.00 92.88 84 THR A O 1
ATOM 636 N N . GLY A 1 85 ? -1.431 2.778 13.455 1.00 94.25 85 GLY A N 1
ATOM 637 C CA . GLY A 1 85 ? -1.401 2.187 12.134 1.00 94.25 85 GLY A CA 1
ATOM 638 C C . GLY A 1 85 ? -1.241 0.681 12.144 1.00 94.25 85 GLY A C 1
ATOM 639 O O . GLY A 1 85 ? -1.061 0.053 13.185 1.00 94.25 85 GLY A O 1
ATOM 640 N N . PHE A 1 86 ? -1.270 0.121 10.946 1.00 96.44 86 PHE A N 1
ATOM 641 C CA . PHE A 1 86 ? -1.154 -1.303 10.696 1.00 96.44 86 PHE A CA 1
ATOM 642 C C . PHE A 1 86 ? -0.189 -1.532 9.543 1.00 96.44 86 PHE A C 1
ATOM 644 O O . PHE A 1 86 ? -0.232 -0.828 8.536 1.00 96.44 86 PHE A O 1
ATOM 651 N N . ILE A 1 87 ? 0.659 -2.543 9.672 1.00 97.06 87 ILE A N 1
ATOM 652 C CA . ILE A 1 87 ? 1.259 -3.213 8.525 1.00 97.06 87 ILE A CA 1
ATOM 653 C C . ILE A 1 87 ? 0.420 -4.460 8.298 1.00 97.06 87 ILE A C 1
ATOM 655 O O . ILE A 1 87 ? 0.239 -5.257 9.221 1.00 97.06 87 ILE A O 1
ATOM 659 N N . PHE A 1 88 ? -0.104 -4.619 7.094 1.00 97.44 88 PHE A N 1
ATOM 660 C CA . PHE A 1 88 ? -0.961 -5.737 6.732 1.00 97.44 88 PHE A CA 1
ATOM 661 C C . PHE A 1 88 ? -0.546 -6.314 5.382 1.00 97.44 88 PHE A C 1
ATOM 663 O O . PHE A 1 88 ? 0.085 -5.633 4.569 1.00 97.44 88 PHE A O 1
ATOM 670 N N . SER A 1 89 ? -0.878 -7.583 5.165 1.00 97.75 89 SER A N 1
ATOM 671 C CA . SER A 1 89 ? -0.800 -8.217 3.856 1.00 97.75 89 SER A CA 1
ATOM 672 C C . SER A 1 89 ? -2.195 -8.320 3.253 1.00 97.75 89 SER A C 1
ATOM 674 O O . SER A 1 89 ? -3.176 -8.508 3.974 1.00 97.75 89 SER A O 1
ATOM 676 N N . TRP A 1 90 ? -2.269 -8.154 1.940 1.00 98.25 90 TRP A N 1
ATOM 677 C CA . TRP A 1 90 ? -3.458 -8.361 1.134 1.00 98.25 90 TRP A CA 1
ATOM 678 C C . TRP A 1 90 ? -3.128 -9.331 0.008 1.00 98.25 90 TRP A C 1
ATOM 680 O O . TRP A 1 90 ? -2.269 -9.051 -0.831 1.00 98.25 90 TRP A O 1
ATOM 690 N N . ASN A 1 91 ? -3.814 -10.466 -0.018 1.00 97.88 91 ASN A N 1
ATOM 691 C CA . ASN A 1 91 ? -3.665 -11.442 -1.078 1.00 97.88 91 ASN A CA 1
ATOM 692 C C . ASN A 1 91 ? -4.608 -11.103 -2.240 1.00 97.88 91 ASN A C 1
ATOM 694 O O . ASN A 1 91 ? -5.824 -11.210 -2.110 1.00 97.88 91 ASN A O 1
ATOM 698 N N . ILE A 1 92 ? -4.066 -10.728 -3.399 1.00 96.75 92 ILE A N 1
ATOM 699 C CA . ILE A 1 92 ? -4.880 -10.273 -4.541 1.00 96.75 92 ILE A CA 1
ATOM 700 C C . ILE A 1 92 ? -5.673 -11.399 -5.219 1.00 96.75 92 ILE A C 1
ATOM 702 O O . ILE A 1 92 ? -6.578 -11.117 -6.000 1.00 96.75 92 ILE A O 1
ATOM 706 N N . TRP A 1 93 ? -5.324 -12.664 -4.965 1.00 95.44 93 TRP A N 1
ATOM 707 C CA . TRP A 1 93 ? -5.994 -13.820 -5.567 1.00 95.44 93 TRP A CA 1
ATOM 708 C C . TRP A 1 93 ? -7.183 -14.303 -4.736 1.00 95.44 93 TRP A C 1
ATOM 710 O O . TRP A 1 93 ? -8.210 -14.667 -5.301 1.00 95.44 93 TRP A O 1
ATOM 720 N N . SER A 1 94 ? -7.048 -14.306 -3.408 1.00 95.75 94 SER A N 1
ATOM 721 C CA . SER A 1 94 ? -8.103 -14.729 -2.471 1.00 95.75 94 SER A CA 1
ATOM 722 C C . SER A 1 94 ? -8.924 -13.567 -1.911 1.00 95.75 94 SER A C 1
ATOM 724 O O . SER A 1 94 ? -10.069 -13.766 -1.520 1.00 95.75 94 SER A O 1
ATOM 726 N N . GLY A 1 95 ? -8.362 -12.357 -1.885 1.00 95.12 95 GLY A N 1
ATOM 727 C CA . GLY A 1 95 ? -8.936 -11.196 -1.208 1.00 95.12 95 GLY A CA 1
ATOM 728 C C . GLY A 1 95 ? -8.600 -11.116 0.285 1.00 95.12 95 GLY A C 1
ATOM 729 O O . GLY A 1 95 ? -8.942 -10.116 0.911 1.00 95.12 95 GLY A O 1
ATOM 730 N N . ASP A 1 96 ? -7.911 -12.116 0.846 1.00 95.44 96 ASP A N 1
ATOM 731 C CA . ASP A 1 96 ? -7.599 -12.186 2.275 1.00 95.44 96 ASP A CA 1
ATOM 732 C C . ASP A 1 96 ? -6.738 -11.007 2.741 1.00 95.44 96 ASP A C 1
ATOM 734 O O . ASP A 1 96 ? -5.744 -10.650 2.101 1.00 95.44 96 ASP A O 1
ATOM 738 N N . VAL A 1 97 ? -7.066 -10.464 3.915 1.00 96.81 97 VAL A N 1
ATOM 739 C CA . VAL A 1 97 ? -6.278 -9.436 4.605 1.00 96.81 97 VAL A CA 1
ATOM 740 C C . VAL A 1 97 ? -5.785 -9.972 5.946 1.00 96.81 97 VAL A C 1
ATOM 742 O O . VAL A 1 97 ? -6.546 -10.574 6.704 1.00 96.81 97 VAL A O 1
ATOM 745 N N . ARG A 1 98 ? -4.504 -9.754 6.263 1.00 95.50 98 ARG A N 1
ATOM 746 C CA . ARG A 1 98 ? -3.891 -10.210 7.522 1.00 95.50 98 ARG A CA 1
ATOM 747 C C . ARG A 1 98 ? -3.057 -9.115 8.165 1.00 95.50 98 ARG A C 1
ATOM 749 O O . ARG A 1 98 ? -2.229 -8.493 7.507 1.00 95.50 98 ARG A O 1
ATOM 756 N N . ILE A 1 99 ? -3.219 -8.918 9.473 1.00 96.12 99 ILE A N 1
ATOM 757 C CA . ILE A 1 99 ? -2.366 -8.012 10.252 1.00 96.12 99 ILE A CA 1
ATOM 758 C C . ILE A 1 99 ? -0.982 -8.649 10.404 1.00 96.12 99 ILE A C 1
ATOM 760 O O . ILE A 1 99 ? -0.856 -9.739 10.957 1.00 96.12 99 ILE A O 1
ATOM 764 N N . LEU A 1 100 ? 0.057 -7.950 9.949 1.00 95.50 100 LEU A N 1
ATOM 765 C CA . LEU A 1 100 ? 1.457 -8.328 10.160 1.00 95.50 100 LEU A CA 1
ATOM 766 C C . LEU A 1 100 ? 2.045 -7.620 11.383 1.00 95.50 100 LEU A C 1
ATOM 768 O O . LEU A 1 100 ? 2.808 -8.212 12.141 1.00 95.50 100 LEU A O 1
ATOM 772 N N . GLN A 1 101 ? 1.695 -6.347 11.578 1.00 94.88 101 GLN A N 1
ATOM 773 C CA . GLN A 1 101 ? 2.156 -5.554 12.712 1.00 94.88 101 GLN A CA 1
ATOM 774 C C . GLN A 1 101 ? 1.149 -4.460 13.058 1.00 94.88 101 GLN A C 1
ATOM 776 O O . GLN A 1 101 ? 0.622 -3.782 12.180 1.00 94.88 101 GLN A O 1
ATOM 781 N N . VAL A 1 102 ? 0.946 -4.238 14.353 1.00 93.56 102 VAL A N 1
ATOM 782 C CA . VAL A 1 102 ? 0.214 -3.084 14.880 1.00 93.56 102 VAL A CA 1
ATOM 783 C C . VAL A 1 102 ? 1.219 -2.022 15.321 1.00 93.56 102 VAL A C 1
ATOM 785 O O . VAL A 1 102 ? 2.191 -2.328 16.016 1.00 93.56 102 VAL A O 1
ATOM 788 N N . LEU A 1 103 ? 1.008 -0.775 14.907 1.00 92.56 103 LEU A N 1
ATOM 789 C CA . LEU A 1 103 ? 1.831 0.363 15.306 1.00 92.56 103 LEU A CA 1
ATOM 790 C C . LEU A 1 103 ? 1.270 0.991 16.584 1.00 92.56 103 LEU A C 1
ATOM 792 O O . LEU A 1 103 ? 0.060 1.003 16.812 1.00 92.56 103 LEU A O 1
ATOM 796 N N . GLN A 1 104 ? 2.157 1.518 17.425 1.00 90.12 104 GLN A N 1
ATOM 797 C CA . GLN A 1 104 ? 1.766 2.066 18.721 1.00 90.12 104 GLN A CA 1
ATOM 798 C C . GLN A 1 104 ? 0.779 3.231 18.580 1.00 90.12 104 GLN A C 1
ATOM 800 O O . GLN A 1 104 ? 0.777 3.961 17.589 1.00 90.12 104 GLN A O 1
ATOM 805 N N . LEU A 1 105 ? -0.081 3.363 19.589 1.00 88.56 105 LEU A N 1
ATOM 806 C CA . LEU A 1 105 ? -1.052 4.441 19.697 1.00 88.56 105 LEU A CA 1
ATOM 807 C C . LEU A 1 105 ? -0.397 5.633 20.399 1.00 88.56 105 LEU A C 1
ATOM 809 O O . LEU A 1 105 ? -0.014 5.542 21.564 1.00 88.56 105 LEU A O 1
ATOM 813 N N . GLU A 1 106 ? -0.287 6.751 19.694 1.00 89.06 106 GLU A N 1
ATOM 814 C CA . GLU A 1 106 ? 0.389 7.960 20.160 1.00 89.06 106 GLU A CA 1
ATOM 815 C C . GLU A 1 106 ? -0.571 9.151 20.167 1.00 89.06 106 GLU A C 1
ATOM 817 O O . GLU A 1 106 ? -1.418 9.299 19.285 1.00 89.06 106 GLU A O 1
ATOM 822 N N . ASN A 1 107 ? -0.444 10.043 21.151 1.00 87.75 107 ASN A N 1
ATOM 823 C CA . ASN A 1 107 ? -1.242 11.268 21.182 1.00 87.75 107 ASN A CA 1
ATOM 824 C C . ASN A 1 107 ? -0.794 12.220 20.071 1.00 87.75 107 ASN A C 1
ATOM 826 O O . ASN A 1 107 ? 0.380 12.583 19.999 1.00 87.75 107 ASN A O 1
ATOM 830 N N . TYR A 1 108 ? -1.735 12.668 19.239 1.00 82.00 108 TYR A N 1
ATOM 831 C CA . TYR A 1 108 ? -1.432 13.574 18.141 1.00 82.00 108 TYR A CA 1
ATOM 832 C C 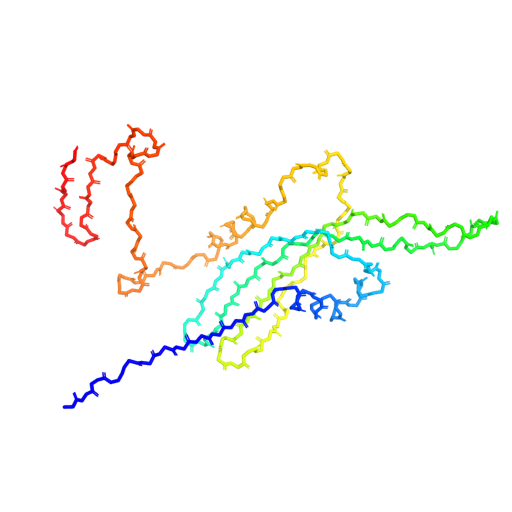. TYR A 1 108 ? -1.665 15.030 18.581 1.00 82.00 108 TYR A C 1
ATOM 834 O O . TYR A 1 108 ? -2.808 15.407 18.865 1.00 82.00 108 TYR A O 1
ATOM 842 N N . PRO A 1 109 ? -0.617 15.871 18.674 1.00 74.44 109 PRO A N 1
ATOM 843 C CA . PRO A 1 109 ? -0.744 17.220 19.212 1.00 74.44 109 PRO A CA 1
ATOM 844 C C . PRO A 1 109 ? -1.649 18.095 18.337 1.00 74.44 109 PRO A C 1
ATOM 846 O O . PRO A 1 109 ? -1.565 18.100 17.112 1.00 74.44 109 PRO A O 1
ATOM 849 N N . GLU A 1 110 ? -2.501 18.912 18.958 1.00 63.78 110 GLU A N 1
ATOM 850 C CA . GLU A 1 110 ? -3.489 19.720 18.226 1.00 63.78 110 GLU A CA 1
ATOM 851 C C . GLU A 1 110 ? -2.870 20.770 17.288 1.00 63.78 110 GLU A C 1
ATOM 853 O O . GLU A 1 110 ? -3.512 21.198 16.328 1.00 63.78 110 GLU A O 1
ATOM 858 N N . ARG A 1 111 ? -1.612 21.167 17.524 1.00 58.09 111 ARG A N 1
ATOM 859 C CA . ARG A 1 111 ? -0.909 22.189 16.729 1.00 58.09 111 ARG A CA 1
ATOM 860 C C . ARG A 1 111 ? -0.597 21.748 15.293 1.00 58.09 111 ARG A C 1
ATOM 862 O O . ARG A 1 111 ? -0.381 22.608 14.448 1.00 58.09 111 ARG A O 1
ATOM 869 N N . THR A 1 112 ? -0.618 20.450 14.991 1.00 61.34 112 THR A N 1
ATOM 870 C CA . THR A 1 112 ? -0.376 19.905 13.641 1.00 61.34 112 THR A CA 1
ATOM 871 C C . THR A 1 112 ? -1.660 19.588 12.870 1.00 61.34 112 THR A C 1
ATOM 873 O O . THR A 1 112 ? -1.584 19.045 11.772 1.00 61.34 112 THR A O 1
ATOM 876 N N . ARG A 1 113 ? -2.847 19.977 13.377 1.00 56.53 113 ARG A N 1
ATOM 877 C CA . A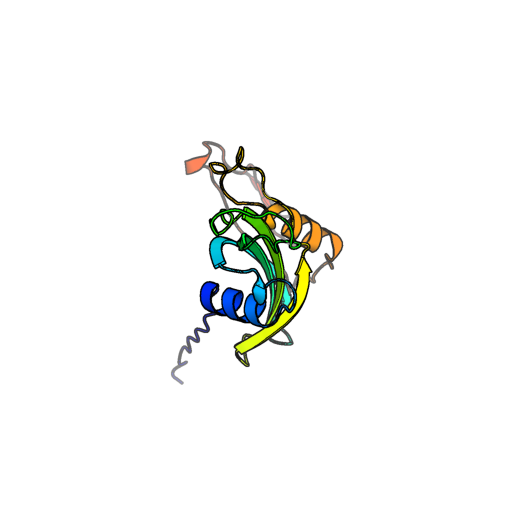RG A 1 113 ? -4.161 19.685 12.757 1.00 56.53 113 ARG A CA 1
ATOM 878 C C . ARG A 1 113 ? -4.312 20.108 11.288 1.00 56.53 113 ARG A C 1
ATOM 880 O O . ARG A 1 113 ? -5.201 19.564 10.640 1.00 56.53 113 ARG A O 1
ATOM 887 N N . TYR A 1 114 ? -3.501 21.053 10.802 1.00 56.75 114 TYR A N 1
ATOM 888 C CA . TYR A 1 114 ? -3.567 21.603 9.439 1.00 56.75 114 TYR A CA 1
ATOM 889 C C . TYR A 1 114 ? -2.413 21.161 8.523 1.00 56.75 114 TYR A C 1
ATOM 891 O O . TYR A 1 114 ? -2.383 21.542 7.354 1.00 56.75 114 TYR A O 1
ATOM 899 N N . SER A 1 115 ? -1.452 20.378 9.025 1.00 64.38 115 SER A N 1
ATOM 900 C CA . SER A 1 115 ? -0.418 19.782 8.174 1.00 64.38 115 SER A CA 1
ATOM 901 C C . SER A 1 115 ? -1.004 18.576 7.446 1.00 64.38 115 SER A C 1
ATOM 903 O O . SER A 1 115 ? -1.694 17.773 8.071 1.00 64.38 115 SER A O 1
ATOM 905 N N . LYS A 1 116 ? -0.705 18.413 6.149 1.00 66.88 116 LYS A N 1
ATOM 906 C CA . LYS A 1 116 ? -1.065 17.188 5.417 1.00 66.88 116 LYS A CA 1
ATOM 907 C C . LYS A 1 116 ? -0.513 15.974 6.166 1.00 66.88 116 LYS A C 1
ATOM 909 O O . LYS A 1 116 ? 0.671 15.956 6.516 1.00 66.88 116 LYS A O 1
ATOM 914 N N . PHE A 1 117 ? -1.368 14.986 6.409 1.00 66.81 117 PHE A N 1
ATOM 915 C CA . PHE A 1 117 ? -0.990 13.735 7.047 1.00 66.81 117 PHE A CA 1
ATOM 916 C C . PHE A 1 117 ? -0.238 12.868 6.027 1.00 66.81 117 PHE A C 1
ATOM 918 O O . PHE A 1 117 ? -0.830 12.128 5.258 1.00 66.81 117 PHE A O 1
ATOM 925 N N . ASN A 1 118 ? 1.083 13.038 5.964 1.00 70.06 118 ASN A N 1
ATOM 926 C CA . ASN A 1 118 ? 1.985 12.237 5.133 1.00 70.06 118 ASN A CA 1
ATOM 927 C C . ASN A 1 118 ? 3.095 11.671 6.021 1.00 70.06 118 ASN A C 1
ATOM 929 O O . ASN A 1 118 ? 4.244 12.116 5.993 1.00 70.06 118 ASN A O 1
ATOM 933 N N . ILE A 1 119 ? 2.695 10.768 6.911 1.00 78.12 119 ILE A N 1
ATOM 934 C CA . ILE A 1 119 ? 3.605 10.136 7.870 1.00 78.12 119 ILE A CA 1
ATOM 935 C C . ILE A 1 119 ? 4.076 8.790 7.319 1.00 78.12 119 ILE A C 1
ATOM 937 O O . ILE A 1 119 ? 5.228 8.409 7.536 1.00 78.12 119 ILE A O 1
ATOM 941 N N . ALA A 1 120 ? 3.231 8.090 6.553 1.00 82.56 120 ALA A N 1
ATOM 942 C CA . ALA A 1 120 ? 3.557 6.748 6.101 1.00 82.56 120 ALA A CA 1
ATOM 943 C C . ALA A 1 120 ? 4.645 6.760 5.024 1.00 82.56 120 ALA A C 1
ATOM 945 O O . ALA A 1 120 ? 5.439 5.828 4.987 1.00 82.56 120 ALA A O 1
ATOM 946 N N . ALA A 1 121 ? 4.750 7.789 4.170 1.00 87.88 121 ALA A N 1
ATOM 947 C CA . ALA A 1 121 ? 5.715 7.758 3.064 1.00 87.88 121 ALA A CA 1
ATOM 948 C C . ALA A 1 121 ? 7.172 7.653 3.535 1.00 87.88 121 ALA A C 1
ATOM 950 O O . ALA A 1 121 ? 7.946 6.879 2.963 1.00 87.88 121 ALA A O 1
ATOM 951 N N . LYS A 1 122 ? 7.546 8.400 4.584 1.00 88.56 122 LYS A N 1
ATOM 952 C CA . LYS A 1 122 ? 8.905 8.356 5.141 1.00 88.56 122 LYS A CA 1
ATOM 953 C C . LYS A 1 122 ? 9.188 6.994 5.776 1.00 88.56 122 LYS A C 1
ATOM 955 O O . LYS A 1 122 ? 10.161 6.350 5.394 1.00 88.56 122 LYS A O 1
ATOM 960 N N . GLU A 1 123 ? 8.319 6.532 6.672 1.00 90.81 123 GLU A N 1
ATOM 961 C CA . GLU A 1 123 ? 8.490 5.240 7.351 1.00 90.81 123 GLU A CA 1
ATOM 962 C C . GLU A 1 123 ? 8.463 4.062 6.369 1.00 90.81 123 GLU A C 1
ATOM 964 O O . GLU A 1 123 ? 9.309 3.175 6.443 1.00 90.81 123 GLU A O 1
ATOM 969 N N . ALA A 1 124 ? 7.558 4.073 5.388 1.00 94.06 124 ALA A N 1
ATOM 970 C CA . ALA A 1 124 ? 7.509 3.058 4.342 1.00 94.06 124 ALA A CA 1
ATOM 971 C C . ALA A 1 124 ? 8.770 3.086 3.467 1.00 94.06 124 ALA A C 1
ATOM 973 O O . ALA A 1 124 ? 9.250 2.033 3.055 1.00 94.06 124 ALA A O 1
ATOM 974 N N . SER A 1 125 ? 9.343 4.265 3.199 1.00 93.75 125 SER A N 1
ATOM 975 C CA . SER A 1 125 ? 10.616 4.378 2.479 1.00 93.75 125 SER A CA 1
ATOM 976 C C . SER A 1 125 ? 11.783 3.802 3.277 1.00 93.75 125 SER A C 1
ATOM 978 O O . SER A 1 125 ? 12.603 3.080 2.713 1.00 93.75 125 SER A O 1
ATOM 980 N N . GLU A 1 126 ? 11.857 4.093 4.574 1.00 94.06 126 GLU A N 1
ATOM 981 C CA . GLU A 1 126 ? 12.872 3.530 5.471 1.00 94.06 126 GLU A CA 1
ATOM 982 C C . GLU A 1 126 ? 12.721 2.010 5.589 1.00 94.06 126 GLU A C 1
ATOM 984 O O . GLU A 1 126 ? 13.709 1.279 5.527 1.00 94.06 126 GLU A O 1
ATOM 989 N N . LEU A 1 127 ? 11.482 1.520 5.666 1.00 94.50 127 LEU A N 1
ATOM 990 C CA . LEU A 1 127 ? 11.173 0.097 5.720 1.00 94.50 127 LEU A CA 1
ATOM 991 C C . LEU A 1 127 ? 11.582 -0.620 4.426 1.00 94.50 127 LEU A C 1
ATOM 993 O O . LEU A 1 127 ? 12.264 -1.643 4.483 1.00 94.50 127 LEU A O 1
ATOM 997 N N . ARG A 1 128 ? 11.254 -0.048 3.260 1.00 95.94 128 ARG A N 1
ATOM 998 C CA . ARG A 1 128 ? 11.695 -0.559 1.951 1.00 95.94 128 ARG A CA 1
ATOM 999 C C . ARG A 1 128 ? 13.212 -0.592 1.831 1.00 95.94 128 ARG A C 1
ATOM 1001 O O . ARG A 1 128 ? 13.751 -1.577 1.346 1.00 95.94 128 ARG A O 1
ATOM 1008 N N . ALA A 1 129 ? 13.898 0.458 2.285 1.00 95.56 129 ALA A N 1
ATOM 1009 C CA . ALA A 1 129 ? 15.356 0.515 2.254 1.00 95.56 129 ALA A CA 1
ATOM 1010 C C . ALA A 1 129 ? 15.991 -0.536 3.179 1.00 95.56 129 ALA A C 1
ATOM 1012 O O . ALA A 1 129 ? 16.945 -1.202 2.787 1.00 95.56 129 ALA A O 1
ATOM 1013 N N . LYS A 1 130 ? 15.435 -0.722 4.383 1.00 96.38 130 LYS A N 1
ATOM 1014 C CA . LYS A 1 130 ? 15.915 -1.695 5.374 1.00 96.38 130 LYS A CA 1
ATOM 1015 C C . LYS A 1 130 ? 15.824 -3.140 4.878 1.00 96.38 130 LYS A C 1
ATOM 1017 O O . LYS A 1 130 ? 16.707 -3.935 5.181 1.00 96.38 130 LYS A O 1
ATOM 1022 N N . PHE A 1 131 ? 14.765 -3.472 4.144 1.00 94.44 131 PHE A N 1
ATOM 1023 C CA . PHE A 1 131 ? 14.498 -4.825 3.644 1.00 94.44 131 PHE A CA 1
ATOM 1024 C C . PHE A 1 131 ? 14.775 -4.979 2.141 1.00 94.44 131 PHE A C 1
ATOM 1026 O O . PHE A 1 131 ? 14.286 -5.914 1.510 1.00 94.44 131 PHE A O 1
ATOM 1033 N N . PHE A 1 132 ? 15.549 -4.066 1.550 1.00 93.81 132 PHE A N 1
ATOM 1034 C CA . PHE A 1 132 ? 15.833 -4.091 0.122 1.00 93.81 132 PHE A CA 1
ATOM 1035 C C . PHE A 1 132 ? 16.707 -5.293 -0.259 1.00 93.81 132 PHE A C 1
ATOM 1037 O O . PHE A 1 132 ? 17.807 -5.470 0.265 1.00 93.81 132 PHE A O 1
ATOM 1044 N N . ILE A 1 133 ? 16.238 -6.075 -1.232 1.00 92.25 133 ILE A N 1
ATOM 1045 C CA . ILE A 1 133 ? 16.987 -7.171 -1.850 1.00 92.25 133 ILE A CA 1
ATOM 1046 C C . ILE A 1 133 ? 17.191 -6.822 -3.332 1.00 92.25 133 ILE A C 1
ATOM 1048 O O . ILE A 1 133 ? 16.192 -6.641 -4.041 1.00 92.25 133 ILE A O 1
ATOM 1052 N N . PRO A 1 134 ? 18.447 -6.728 -3.819 1.00 91.38 134 PRO A N 1
ATOM 1053 C CA . PRO A 1 134 ? 18.733 -6.461 -5.225 1.00 91.38 134 PRO A CA 1
ATOM 1054 C C . PRO A 1 134 ? 18.031 -7.459 -6.148 1.00 91.38 134 PRO A C 1
ATOM 1056 O O . PRO A 1 134 ? 18.139 -8.670 -5.971 1.00 91.38 134 PRO A O 1
ATOM 1059 N N . GLN A 1 135 ? 17.314 -6.934 -7.139 1.00 88.06 135 GLN A N 1
ATOM 1060 C CA . GLN A 1 135 ? 16.573 -7.733 -8.110 1.00 88.06 135 GLN A CA 1
ATOM 1061 C C . GLN A 1 135 ? 17.414 -8.020 -9.351 1.00 88.06 135 GLN A C 1
ATOM 1063 O O . GLN A 1 135 ? 18.329 -7.269 -9.698 1.00 88.06 135 GLN A O 1
ATOM 1068 N N . SER A 1 136 ? 17.070 -9.103 -10.046 1.00 88.25 136 SER A N 1
ATOM 1069 C CA . SER A 1 136 ? 17.674 -9.416 -11.337 1.00 88.25 136 SER A CA 1
ATOM 1070 C C . SER A 1 136 ? 17.318 -8.362 -12.393 1.00 88.25 136 SER A C 1
ATOM 1072 O O . SER A 1 136 ? 16.278 -7.701 -12.331 1.00 88.25 136 SER A O 1
ATOM 1074 N N . ILE A 1 137 ? 18.155 -8.265 -13.425 1.00 83.06 137 ILE A N 1
ATOM 1075 C CA . ILE A 1 137 ? 17.908 -7.428 -14.605 1.00 83.06 137 ILE A CA 1
ATOM 1076 C C . ILE A 1 137 ? 16.598 -7.808 -15.327 1.00 83.06 137 ILE A C 1
ATOM 1078 O O . ILE A 1 137 ? 15.953 -6.962 -15.931 1.00 83.06 137 ILE A O 1
ATOM 1082 N N . SER A 1 138 ? 16.149 -9.057 -15.266 1.00 84.25 138 SER A N 1
ATOM 1083 C CA . SER A 1 138 ? 14.866 -9.442 -15.872 1.00 84.25 138 SER A CA 1
ATOM 1084 C C . SER A 1 138 ? 13.645 -9.019 -15.050 1.00 84.25 138 SER A C 1
ATOM 1086 O O . SER A 1 138 ? 12.535 -9.040 -15.570 1.00 84.25 138 SER A O 1
ATOM 1088 N N . SER A 1 139 ? 13.833 -8.647 -13.782 1.00 86.44 139 SER A N 1
ATOM 1089 C CA . SER A 1 139 ? 12.743 -8.438 -12.819 1.00 86.44 139 SER A CA 1
ATOM 1090 C C . SER A 1 139 ? 12.544 -6.975 -12.413 1.00 86.44 139 SER A C 1
ATOM 1092 O O . SER A 1 139 ? 11.625 -6.684 -11.651 1.00 86.44 139 SER A O 1
ATOM 1094 N N . PHE A 1 140 ? 13.390 -6.043 -12.867 1.00 85.81 140 PHE A N 1
ATOM 1095 C CA . PHE A 1 140 ? 13.230 -4.636 -12.496 1.00 85.81 140 PHE A CA 1
ATOM 1096 C C . PHE A 1 140 ? 12.179 -3.930 -13.351 1.00 85.81 140 PHE A C 1
ATOM 1098 O O . PHE A 1 140 ? 12.074 -4.124 -14.562 1.00 85.81 140 PHE A O 1
ATOM 1105 N N . VAL A 1 141 ? 11.438 -3.038 -12.703 1.00 89.31 141 VAL A N 1
ATOM 1106 C CA . VAL A 1 141 ? 10.483 -2.148 -13.360 1.00 89.31 141 VAL A CA 1
ATOM 1107 C C . VAL A 1 141 ? 11.226 -0.912 -13.866 1.00 89.31 141 VAL A C 1
ATOM 1109 O O . VAL A 1 141 ? 11.880 -0.210 -13.094 1.00 89.31 141 VAL A O 1
ATOM 1112 N N . GLN A 1 142 ? 11.124 -0.636 -15.166 1.00 89.44 142 GLN A N 1
ATOM 1113 C CA . GLN A 1 142 ? 11.692 0.565 -15.779 1.00 89.44 142 GLN A CA 1
ATOM 1114 C C . GLN A 1 142 ? 10.733 1.747 -15.655 1.00 89.44 142 GLN A C 1
ATOM 1116 O O . GLN A 1 142 ? 9.609 1.697 -16.148 1.00 89.44 142 GLN A O 1
ATOM 1121 N N . ALA A 1 143 ? 11.202 2.831 -15.038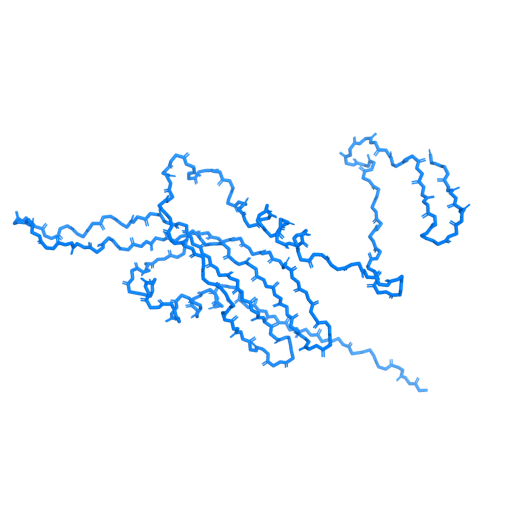 1.00 90.81 143 ALA A N 1
ATOM 1122 C CA . ALA A 1 143 ? 10.485 4.097 -14.967 1.00 90.81 143 ALA A CA 1
ATOM 1123 C C . ALA A 1 143 ? 11.242 5.168 -15.764 1.00 90.81 143 ALA A C 1
ATOM 1125 O O . ALA A 1 143 ? 12.388 5.492 -15.453 1.00 90.81 143 ALA A O 1
ATOM 1126 N N . PHE A 1 144 ? 10.593 5.731 -16.784 1.00 91.38 144 PHE A N 1
ATOM 1127 C CA . PHE A 1 144 ? 11.136 6.812 -17.606 1.00 91.38 144 PHE A CA 1
ATOM 1128 C C . PHE A 1 144 ? 10.346 8.094 -17.360 1.00 91.38 144 PHE A C 1
ATOM 1130 O O . PHE A 1 144 ? 9.126 8.111 -17.500 1.00 91.38 144 PHE A O 1
ATOM 1137 N N . SER A 1 145 ? 11.037 9.181 -17.017 1.00 91.69 145 SER A N 1
ATOM 1138 C CA . SER A 1 145 ? 10.390 10.476 -16.797 1.00 91.69 145 SER A CA 1
ATOM 1139 C C . SER A 1 145 ? 11.324 11.633 -17.139 1.00 91.69 145 SER A C 1
ATOM 1141 O O . SER A 1 145 ? 12.437 11.688 -16.617 1.00 91.69 145 SER A O 1
ATOM 1143 N N . ASN A 1 146 ? 10.860 12.585 -17.949 1.00 93.06 146 ASN A N 1
ATOM 1144 C CA . ASN A 1 146 ? 11.527 13.868 -18.166 1.00 93.06 146 ASN A CA 1
ATOM 1145 C C . ASN A 1 146 ? 10.547 15.001 -17.846 1.00 93.06 146 ASN A C 1
ATOM 1147 O O . ASN A 1 146 ? 9.499 15.114 -18.476 1.00 93.06 146 ASN A O 1
ATOM 1151 N N . HIS A 1 147 ? 10.881 15.831 -16.860 1.00 92.06 147 HIS A N 1
ATOM 1152 C CA . HIS A 1 147 ? 9.953 16.810 -16.290 1.00 92.06 147 HIS A CA 1
ATOM 1153 C C . HIS A 1 147 ? 10.190 18.243 -16.798 1.00 92.06 147 HIS A C 1
ATOM 1155 O O . HIS A 1 147 ? 9.777 19.188 -16.132 1.00 92.06 147 HIS A O 1
ATOM 1161 N N . THR A 1 148 ? 10.825 18.431 -17.962 1.00 92.75 148 THR A N 1
ATOM 1162 C CA . THR A 1 148 ? 11.219 19.753 -18.494 1.00 92.75 148 THR A CA 1
ATOM 1163 C C . THR A 1 148 ? 10.086 20.772 -18.502 1.00 92.75 148 THR A C 1
ATOM 1165 O O . THR A 1 148 ? 10.293 21.917 -18.116 1.00 92.75 148 THR A O 1
ATOM 1168 N N . VAL A 1 149 ? 8.882 20.357 -18.902 1.00 90.56 149 VAL A N 1
ATOM 1169 C CA . VAL A 1 149 ? 7.707 21.241 -18.979 1.00 90.56 149 VAL A CA 1
ATOM 1170 C C . VAL A 1 149 ? 7.289 21.754 -17.594 1.00 90.56 149 VAL A C 1
ATOM 1172 O O . VAL A 1 149 ? 6.781 22.863 -17.480 1.00 90.56 149 VAL A O 1
ATOM 1175 N N . PHE A 1 150 ? 7.545 20.981 -16.535 1.00 90.69 150 PHE A N 1
ATOM 1176 C CA . PHE A 1 150 ? 7.159 21.320 -15.163 1.00 90.69 150 PHE A CA 1
ATOM 1177 C C . PHE A 1 150 ? 8.269 22.025 -14.381 1.00 90.69 150 PHE A C 1
ATOM 1179 O O . PHE A 1 150 ? 7.993 22.857 -13.524 1.00 90.69 150 PHE A O 1
ATOM 1186 N N . THR A 1 151 ? 9.529 21.682 -14.644 1.00 91.56 151 THR A N 1
ATOM 1187 C CA . THR A 1 151 ? 10.680 22.166 -13.866 1.00 91.56 151 THR A CA 1
ATOM 1188 C C . THR A 1 151 ? 11.510 23.214 -14.604 1.00 91.56 151 THR A C 1
ATOM 1190 O O . THR A 1 151 ? 12.433 23.783 -14.019 1.00 91.56 151 THR A O 1
ATOM 1193 N N . GLY A 1 152 ? 11.253 23.420 -15.900 1.00 92.75 152 GLY A N 1
ATOM 1194 C CA . GLY A 1 152 ? 12.108 24.195 -16.801 1.00 92.75 152 GLY A CA 1
ATOM 1195 C C . GLY A 1 152 ? 13.480 23.555 -17.055 1.00 92.75 152 GLY A C 1
ATOM 1196 O O . GLY A 1 152 ? 14.331 24.171 -17.692 1.00 92.75 152 GLY A O 1
ATOM 1197 N N . LYS A 1 153 ? 13.732 22.340 -16.544 1.00 92.56 153 LYS A N 1
ATOM 1198 C CA . LYS A 1 153 ? 15.028 21.651 -16.616 1.00 92.56 153 LYS A CA 1
ATOM 1199 C C . LYS A 1 153 ? 14.862 20.259 -17.213 1.00 92.56 153 LYS A C 1
ATOM 1201 O O . LYS A 1 153 ? 14.158 19.423 -16.650 1.00 92.56 153 LYS A O 1
ATOM 1206 N N . SER A 1 154 ? 15.551 20.013 -18.326 1.00 93.88 154 SER A N 1
ATOM 1207 C CA . SER A 1 154 ? 15.596 18.697 -18.967 1.00 93.88 154 SER A CA 1
ATOM 1208 C C . SER A 1 154 ? 16.631 17.780 -18.319 1.00 93.88 154 SER A C 1
ATOM 1210 O O . SER A 1 154 ? 17.591 18.233 -17.687 1.00 93.88 154 SER A O 1
ATOM 1212 N N . LEU A 1 155 ? 16.451 16.473 -18.511 1.00 94.75 155 LEU A N 1
ATOM 1213 C CA . LEU A 1 155 ? 17.518 15.494 -18.325 1.00 94.75 155 LEU A CA 1
ATOM 1214 C C . LEU A 1 155 ? 18.719 15.841 -19.214 1.00 94.75 155 LEU A C 1
ATOM 1216 O O . LEU A 1 155 ? 18.549 16.301 -20.338 1.00 94.75 155 LEU A O 1
ATOM 1220 N N . LYS A 1 156 ? 19.930 15.578 -18.712 1.00 94.25 156 LYS A N 1
ATOM 1221 C CA . LYS A 1 156 ? 21.185 15.787 -19.459 1.00 94.25 156 LYS A CA 1
ATOM 1222 C C . LYS A 1 156 ? 21.520 14.628 -20.396 1.00 94.25 156 LYS A C 1
ATOM 1224 O O . LYS A 1 156 ? 22.243 14.801 -21.368 1.00 94.25 156 LYS A O 1
ATOM 1229 N N . TYR A 1 157 ? 21.082 13.424 -20.040 1.00 95.00 157 TYR A N 1
ATOM 1230 C CA . TYR A 1 157 ? 21.395 12.216 -20.784 1.00 95.00 157 TYR A CA 1
ATOM 1231 C C . TYR A 1 157 ? 20.351 11.125 -20.548 1.00 95.00 157 TYR A C 1
ATOM 1233 O O . TYR A 1 157 ? 19.732 11.064 -19.484 1.00 95.00 157 TYR A O 1
ATOM 1241 N N . LEU A 1 158 ? 20.224 10.223 -21.517 1.00 95.31 158 LEU A N 1
ATOM 1242 C CA . LEU A 1 158 ? 19.509 8.953 -21.398 1.00 95.31 158 LEU A CA 1
ATOM 1243 C C . LEU A 1 158 ? 20.530 7.823 -21.500 1.00 95.31 158 LEU A C 1
ATOM 1245 O O . LEU A 1 158 ? 21.318 7.791 -22.443 1.00 95.31 158 LEU A O 1
ATOM 1249 N N . ARG A 1 159 ? 20.543 6.904 -20.532 1.00 93.38 159 ARG A N 1
ATOM 1250 C CA . ARG A 1 159 ? 21.454 5.750 -20.537 1.00 93.38 159 ARG A CA 1
ATOM 1251 C C . ARG A 1 159 ? 20.696 4.494 -20.922 1.00 93.38 159 ARG A C 1
ATOM 1253 O O . ARG A 1 159 ? 19.603 4.263 -20.408 1.00 93.38 159 ARG A O 1
ATOM 1260 N N . HIS A 1 160 ? 21.298 3.668 -21.770 1.00 90.81 160 HIS A N 1
ATOM 1261 C CA . HIS A 1 160 ? 20.798 2.317 -21.972 1.00 90.81 160 HIS A CA 1
ATOM 1262 C C . HIS A 1 160 ? 21.037 1.497 -20.690 1.00 90.81 160 HIS A C 1
ATOM 1264 O O . HIS A 1 160 ? 22.135 1.561 -20.134 1.00 90.81 160 HIS A O 1
ATOM 1270 N N . PRO A 1 161 ? 20.053 0.724 -20.200 1.00 84.00 161 PRO A N 1
ATOM 1271 C CA . PRO A 1 161 ? 20.159 0.044 -18.906 1.00 84.00 161 PRO A CA 1
ATOM 1272 C C . PRO A 1 161 ? 21.248 -1.042 -18.854 1.00 84.00 161 PRO A C 1
ATOM 1274 O O . PRO A 1 161 ? 21.727 -1.360 -17.770 1.00 84.00 161 PRO A O 1
ATOM 1277 N N . PHE A 1 162 ? 21.654 -1.596 -20.004 1.00 84.81 162 PHE A N 1
ATOM 1278 C CA . PHE A 1 162 ? 22.602 -2.730 -20.070 1.00 84.81 162 PHE A CA 1
ATOM 1279 C C . PHE A 1 162 ? 23.805 -2.524 -20.983 1.00 84.81 162 PHE A C 1
ATOM 1281 O O . PHE A 1 162 ? 24.773 -3.271 -20.912 1.00 84.81 162 PHE A O 1
ATOM 1288 N N . LEU A 1 163 ? 23.724 -1.551 -21.886 1.00 91.38 163 LEU A N 1
ATOM 1289 C CA . LEU A 1 163 ? 24.748 -1.332 -22.901 1.00 91.38 163 LEU A CA 1
ATOM 1290 C C . LEU A 1 163 ? 25.452 -0.028 -22.549 1.00 91.38 163 LEU A C 1
ATOM 1292 O O . LEU A 1 163 ? 24.797 0.871 -22.015 1.00 91.38 163 LEU A O 1
ATOM 1296 N N . PRO A 1 164 ? 26.743 0.123 -22.872 1.00 93.31 164 PRO A N 1
ATOM 1297 C CA . PRO A 1 164 ? 27.478 1.365 -22.654 1.00 93.31 164 PRO A CA 1
ATOM 1298 C C . PRO A 1 164 ? 27.081 2.434 -23.693 1.00 93.31 164 PRO A C 1
ATOM 1300 O O . PRO A 1 164 ? 27.927 3.016 -24.364 1.00 93.31 164 PRO A O 1
ATOM 1303 N N . LEU A 1 165 ? 25.776 2.670 -23.855 1.00 96.62 165 LEU A N 1
ATOM 1304 C CA . LEU A 1 165 ? 25.181 3.620 -24.789 1.00 96.62 165 LEU A CA 1
ATOM 1305 C C . LEU A 1 165 ? 24.527 4.758 -24.010 1.00 96.62 165 LEU A C 1
ATOM 1307 O O . LEU A 1 165 ? 23.775 4.532 -23.056 1.00 96.62 165 LEU A O 1
ATOM 1311 N N . VAL A 1 166 ? 24.804 5.986 -24.441 1.00 96.44 166 VAL A N 1
ATOM 1312 C CA . VAL A 1 166 ? 24.281 7.206 -23.827 1.00 96.44 166 VAL A CA 1
ATOM 1313 C C . VAL A 1 166 ? 23.844 8.171 -24.924 1.00 96.44 166 VAL A C 1
ATOM 1315 O O . VAL A 1 166 ? 24.611 8.450 -25.841 1.00 96.44 166 VAL A O 1
ATOM 1318 N N . VAL A 1 167 ? 22.626 8.697 -24.811 1.00 96.06 167 VAL A N 1
ATOM 1319 C CA . VAL A 1 167 ? 22.122 9.805 -25.633 1.00 96.06 167 VAL A CA 1
ATOM 1320 C C . VAL A 1 167 ? 22.285 11.095 -24.838 1.00 96.06 167 VAL A C 1
ATOM 1322 O O . VAL A 1 167 ? 21.840 11.157 -23.693 1.00 96.06 167 VAL A O 1
ATOM 1325 N N . LEU A 1 168 ? 22.921 12.107 -25.427 1.00 94.94 168 LEU A N 1
ATOM 1326 C CA . LEU A 1 168 ? 23.019 13.458 -24.865 1.00 94.94 168 LEU A CA 1
ATOM 1327 C C . LEU A 1 168 ? 21.818 14.288 -25.334 1.00 94.94 168 LEU A C 1
ATOM 1329 O O . LEU A 1 168 ? 21.444 14.195 -26.504 1.00 94.94 168 LEU A O 1
ATOM 1333 N N . LEU A 1 169 ? 21.216 15.050 -24.417 1.00 90.88 169 LEU A N 1
ATOM 1334 C CA . LEU A 1 169 ? 20.025 15.876 -24.653 1.00 90.88 169 LEU A CA 1
ATOM 1335 C C . LEU A 1 169 ? 20.330 17.370 -24.533 1.00 90.88 169 LEU A C 1
ATOM 1337 O O . LEU A 1 169 ? 21.215 17.723 -23.718 1.00 90.88 169 LEU A O 1
#

Secondary structure (DSSP, 8-state):
---PPP-------HHHHHHHHHHT-HHHHTTEEEEEEEEEEEEEEETTTTEEEEEEEEEEEE---PPS---S---PPPPEEEEEEEEEEEETTT--EEEEEEEEEEE--GGGTTS----H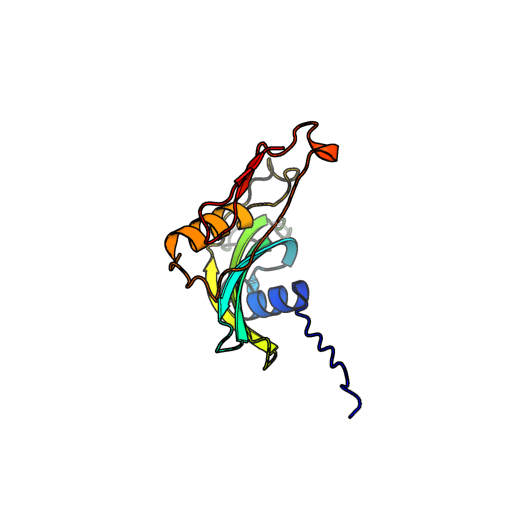HHHHHHHHHHT--PPPTTTPPP-----HHHHS---SEEE-SSSS-EEE-

InterPro domains:
  IPR038914 DDB1- and CUL4-associated factor 15 [PTHR28541] (3-159)
  IPR047319 DDB1- and CUL4-associated factor 15, C-terminal domain [cd20913] (5-168)

Organism: NCBI:txid174260

Sequence (169 aa):
MLHALAVQQVTLDVEQCINELILAHEGLKDSYKSLKDYDVQVVGVCPDSGEVIAMAKLLVYTRIRQQSASCGLPVSPSPVLQSTGFIFSWNIWSGDVRILQVLQLENYPERTRYSKFNIAAKEASELRAKFFIPQSISSFVQAFSNHTVFTGKSLKYLRHPFLPLVVLL